Protein AF-A0A1U6ICL3-F1 (afdb_monomer)

pLDDT: mean 72.62, std 21.58, range [29.94, 96.5]

Foldseek 3Di:
DDDDDDDDDDDDDDDDDPDDPDPDPDDDDDDPDDDDDDDPPPPPPPPDPCPPDAPDPDPVVSVVVVVCCVVVVVVVVVVVVLCVVDVVPDDPLLSQQLVQLCCPPVVVVVVVLVCQLVVDPVSVCVVVVVVVVVVVVCVVVVVVSVVVVVVSSVVSSVSSVVD

Mean predicted aligned error: 16.59 Å

Solvent-accessib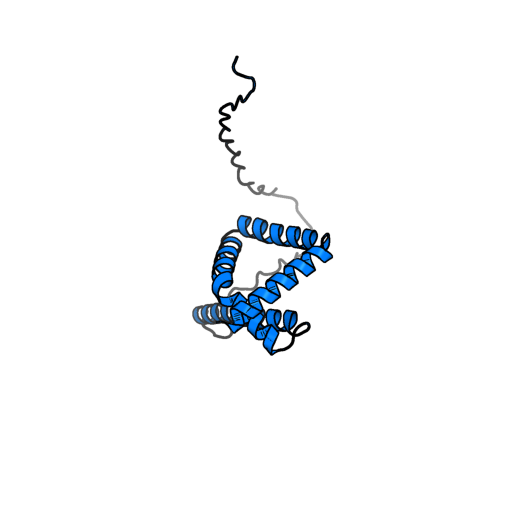le surface area (backbone atoms only — not comparable to full-atom values): 10096 Å² total; per-residue (Å²): 137,90,82,87,82,88,81,89,79,78,88,74,84,78,75,85,78,80,73,81,81,75,74,78,82,73,76,78,80,76,84,81,86,82,85,90,81,95,70,88,74,76,70,78,72,74,77,56,90,85,71,75,77,48,101,40,97,43,65,71,58,30,51,52,51,48,53,49,48,53,58,52,46,50,54,52,52,49,54,51,51,53,48,59,64,34,61,78,78,40,56,75,67,58,39,49,20,25,52,49,28,46,53,72,68,52,46,60,57,52,53,51,53,51,46,53,27,70,76,36,74,70,37,30,49,52,53,52,49,48,50,51,53,49,50,56,51,39,60,76,39,44,69,62,44,46,54,58,47,53,51,54,48,52,51,24,23,52,50,19,67,78,98

Sequence (163 aa):
MVTKTGQDEGEAVVEAADAPVVPAATAPAGPDEAAASGKKRKRKLRPSPRELVGPSPNDHTNLAIADIALRGGTFLARRAVEKALLGKKYAPSKASAILKGRTMGETMLHRTLARVAMTSVPGAILVGGGLIAKTLYDRSKARTAKAAGDEKLADMAKDGEES

Secondary structure (DSSP, 8-state):
-------------------------PPPPP--------------PPPPTT----SSS-HHHHHHHHHHHHHHHHHHHHHHHHHHHHTTTS-HHHHHHHHHHHHHHHHHHHHHHHHHHHH-HHHHHHHHHHHHHHHHHHHHTHHHHHHHHHHHHHHHHHHHHH-

Radius of gyration: 28.1 Å; Cα contacts (8 Å, |Δi|>4): 62; chains: 1; bounding box: 97×53×55 Å

Organism: NCBI:txid428990

Structure (mmCIF, N/CA/C/O backbone):
data_AF-A0A1U6ICL3-F1
#
_entry.id   AF-A0A1U6ICL3-F1
#
loop_
_atom_site.group_PDB
_atom_site.id
_atom_site.type_symbol
_atom_site.label_atom_id
_atom_site.label_alt_id
_atom_site.label_comp_id
_atom_site.label_asym_id
_atom_site.label_entity_id
_atom_site.label_seq_id
_atom_site.pdbx_PDB_ins_code
_atom_site.Cartn_x
_atom_site.Cartn_y
_atom_site.Cartn_z
_atom_site.occupancy
_atom_site.B_iso_or_equiv
_atom_site.auth_seq_id
_atom_site.auth_comp_id
_atom_site.auth_asym_id
_atom_site.auth_atom_id
_atom_site.pdbx_PDB_model_num
ATOM 1 N N . MET A 1 1 ? -61.197 13.141 -13.867 1.00 42.50 1 MET A N 1
ATOM 2 C CA . MET A 1 1 ? -60.441 12.589 -12.716 1.00 42.50 1 MET A CA 1
ATOM 3 C C . MET A 1 1 ? -59.272 11.797 -13.303 1.00 42.50 1 MET A C 1
ATOM 5 O O . MET A 1 1 ? -59.526 11.215 -14.346 1.00 42.50 1 MET A O 1
ATOM 9 N N . VAL A 1 2 ? -58.071 11.812 -12.687 1.00 45.78 2 VAL A N 1
ATOM 10 C CA . VAL A 1 2 ? -56.729 11.333 -13.171 1.00 45.78 2 VAL A CA 1
ATOM 11 C C . VAL A 1 2 ? -55.826 12.526 -13.577 1.00 45.78 2 VAL A C 1
ATOM 13 O O . VAL A 1 2 ? -55.987 13.079 -14.655 1.00 45.78 2 VAL A O 1
ATOM 16 N N . THR A 1 3 ? -55.205 13.250 -12.632 1.00 42.31 3 THR A N 1
ATOM 17 C CA . THR A 1 3 ? -53.873 13.092 -11.971 1.00 42.31 3 THR A CA 1
ATOM 18 C C . THR A 1 3 ? -52.631 13.438 -12.815 1.00 42.31 3 THR A C 1
ATOM 20 O O . THR A 1 3 ? -52.088 12.603 -13.520 1.00 42.31 3 THR A O 1
ATOM 23 N N . LYS A 1 4 ? -52.201 14.702 -12.669 1.00 40.03 4 LYS A N 1
ATOM 24 C CA . LYS A 1 4 ? -50.862 15.243 -12.329 1.00 40.03 4 LYS A CA 1
ATOM 25 C C . LYS A 1 4 ? -49.577 14.417 -12.621 1.00 40.03 4 LYS A C 1
ATOM 27 O O . LYS A 1 4 ? -49.414 13.313 -12.117 1.00 40.03 4 LYS A O 1
ATOM 32 N N . THR A 1 5 ? -48.585 15.177 -13.111 1.00 43.25 5 THR A N 1
ATOM 33 C CA . THR A 1 5 ? -47.124 15.166 -12.818 1.00 43.25 5 THR A CA 1
ATOM 34 C C . THR A 1 5 ? -46.184 14.384 -13.744 1.00 43.25 5 THR A C 1
ATOM 36 O O . THR A 1 5 ? -46.004 13.188 -13.588 1.00 43.25 5 THR A O 1
ATOM 39 N N . GLY A 1 6 ? -45.553 15.139 -14.655 1.00 38.22 6 GLY A N 1
ATOM 40 C CA . GLY A 1 6 ? -44.101 15.280 -14.845 1.00 38.22 6 GLY A CA 1
ATOM 41 C C . GLY A 1 6 ? -43.220 14.036 -14.920 1.00 38.22 6 GLY A C 1
ATOM 42 O O . GLY A 1 6 ? -42.988 13.406 -13.899 1.00 38.22 6 GLY A O 1
ATOM 43 N N . GLN A 1 7 ? -42.605 13.825 -16.086 1.00 39.22 7 GLN A N 1
ATOM 44 C CA . GLN A 1 7 ? -41.152 13.671 -16.226 1.00 39.22 7 GLN A CA 1
ATOM 45 C C . GLN A 1 7 ? -40.792 13.672 -17.718 1.00 39.22 7 GLN A C 1
ATOM 47 O O . GLN A 1 7 ? -40.966 12.682 -18.422 1.00 39.22 7 GLN A O 1
ATOM 52 N N . ASP A 1 8 ? -40.326 14.833 -18.178 1.00 41.72 8 ASP A N 1
ATOM 53 C CA . ASP A 1 8 ? -39.402 14.951 -19.299 1.00 41.72 8 ASP A CA 1
ATOM 54 C C . ASP A 1 8 ? -38.087 14.273 -18.896 1.00 41.72 8 ASP A C 1
ATOM 56 O O . ASP A 1 8 ? -37.419 14.731 -17.972 1.00 41.72 8 ASP A O 1
ATOM 60 N N . GLU A 1 9 ? -37.698 13.207 -19.587 1.00 43.91 9 GLU A N 1
ATOM 61 C CA . GLU A 1 9 ? -36.318 12.715 -19.587 1.00 43.91 9 GLU A CA 1
ATOM 62 C C . GLU A 1 9 ? -35.883 12.706 -21.051 1.00 43.91 9 GLU A C 1
ATOM 64 O O . GLU A 1 9 ? -36.100 11.756 -21.804 1.00 43.91 9 GLU A O 1
ATOM 69 N N . GLY A 1 10 ? -35.362 13.861 -21.462 1.00 38.69 10 GLY A N 1
ATOM 70 C CA . GLY A 1 10 ? -34.733 14.064 -22.749 1.00 38.69 10 GLY A CA 1
ATOM 71 C C . GLY A 1 10 ? -33.506 13.173 -22.889 1.00 38.69 10 GLY A C 1
ATOM 72 O O . GLY A 1 10 ? -32.590 13.183 -22.068 1.00 38.69 10 GLY A O 1
ATOM 73 N N . GLU A 1 11 ? -33.518 12.432 -23.984 1.00 39.00 11 GLU A N 1
ATOM 74 C CA . GLU A 1 11 ? -32.387 11.823 -24.657 1.00 39.00 11 GLU A CA 1
ATOM 75 C C . GLU A 1 11 ? -31.265 12.861 -24.842 1.00 39.00 11 GLU A C 1
ATOM 77 O O . GLU A 1 11 ? -31.281 13.674 -25.763 1.00 39.00 11 GLU A O 1
ATOM 82 N N . ALA A 1 12 ? -30.295 12.868 -23.928 1.00 37.38 12 ALA A N 1
ATOM 83 C CA . ALA A 1 12 ? -29.062 13.630 -24.071 1.00 37.38 12 ALA A CA 1
ATOM 84 C C . ALA A 1 12 ? -27.933 12.673 -24.449 1.00 37.38 12 ALA A C 1
ATOM 86 O O . ALA A 1 12 ? -27.194 12.144 -23.616 1.00 37.38 12 ALA A O 1
ATOM 87 N N . VAL A 1 13 ? -27.834 12.465 -25.758 1.00 38.81 13 VAL A N 1
ATOM 88 C CA . VAL A 1 13 ? -26.588 12.163 -26.453 1.00 38.81 13 VAL A CA 1
ATOM 89 C C . VAL A 1 13 ? -25.523 13.165 -25.985 1.00 38.81 13 VAL A C 1
ATOM 91 O O . VAL A 1 13 ? -25.667 14.367 -26.174 1.00 38.81 13 VAL A O 1
ATOM 94 N N . VAL A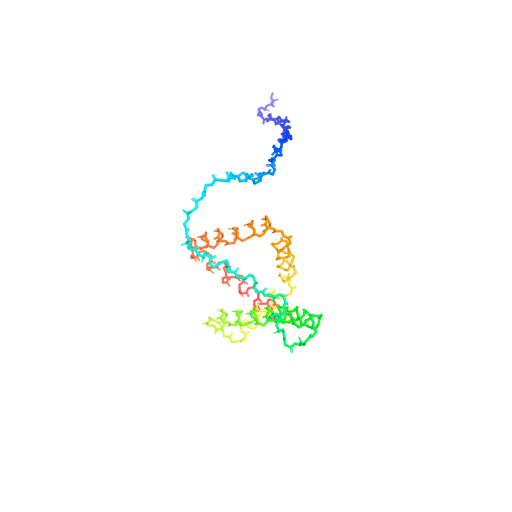 1 14 ? -24.458 12.666 -25.365 1.00 42.22 14 VAL A N 1
ATOM 95 C CA . VAL A 1 14 ? -23.177 13.371 -25.192 1.00 42.22 14 VAL A CA 1
ATOM 96 C C . VAL A 1 14 ? -22.153 12.529 -25.942 1.00 42.22 14 VAL A C 1
ATOM 98 O O . VAL A 1 14 ? -21.689 11.500 -25.463 1.00 42.22 14 VAL A O 1
ATOM 101 N N . GLU A 1 15 ? -22.115 12.689 -27.261 1.00 37.00 15 GLU A N 1
ATOM 102 C CA . GLU A 1 15 ? -21.221 13.612 -27.969 1.00 37.00 15 GLU A CA 1
ATOM 103 C C . GLU A 1 15 ? -19.755 13.333 -27.625 1.00 37.00 15 GLU A C 1
ATOM 105 O O . GLU A 1 15 ? -19.216 13.718 -26.586 1.00 37.00 15 GLU A O 1
ATOM 110 N N . ALA A 1 16 ? -19.144 12.577 -28.535 1.00 41.91 16 ALA A N 1
ATOM 111 C CA . ALA A 1 16 ? -17.734 12.270 -28.575 1.00 41.91 16 ALA A CA 1
ATOM 112 C C . ALA A 1 16 ? -16.932 13.570 -28.710 1.00 41.91 16 ALA A C 1
ATOM 114 O O . ALA A 1 16 ? -16.837 14.150 -29.789 1.00 41.91 16 ALA A O 1
ATOM 115 N N . ALA A 1 17 ? -16.332 14.008 -27.607 1.00 36.44 17 ALA A N 1
ATOM 116 C CA . ALA A 1 17 ? -15.269 14.995 -27.642 1.00 36.44 17 ALA A CA 1
ATOM 117 C C . ALA A 1 17 ? -13.985 14.305 -28.120 1.00 36.44 17 ALA A C 1
ATOM 119 O O . ALA A 1 17 ? -13.281 13.641 -27.355 1.00 36.44 17 ALA A O 1
ATOM 120 N N . ASP A 1 18 ? -13.729 14.453 -29.417 1.00 37.19 18 ASP A N 1
ATOM 121 C CA . ASP A 1 18 ? -12.428 14.298 -30.055 1.00 37.19 18 ASP A CA 1
ATOM 122 C C . ASP A 1 18 ? -11.399 15.126 -29.267 1.00 37.19 18 ASP A C 1
ATOM 124 O O . ASP A 1 18 ? -11.412 16.359 -29.262 1.00 37.19 18 ASP A O 1
ATOM 128 N N . ALA A 1 19 ? -10.564 14.444 -28.483 1.00 38.91 19 ALA A N 1
ATOM 129 C CA . ALA A 1 19 ? -9.497 15.091 -27.742 1.00 38.91 19 ALA A CA 1
ATOM 130 C C . ALA A 1 19 ? -8.404 15.493 -28.742 1.00 38.91 19 ALA A C 1
ATOM 132 O O . ALA A 1 19 ? -7.937 14.631 -29.491 1.00 38.91 19 ALA A O 1
ATOM 133 N N . PRO A 1 20 ? -7.944 16.758 -28.753 1.00 39.41 20 PRO A N 1
ATOM 134 C CA . PRO A 1 20 ? -6.893 17.170 -29.664 1.00 39.41 20 PRO A CA 1
ATOM 135 C C . PRO A 1 20 ? -5.645 16.328 -29.403 1.00 39.41 20 PRO A C 1
ATOM 137 O O . PRO A 1 20 ? -5.090 16.319 -28.299 1.00 39.41 20 PRO A O 1
ATOM 140 N N . VAL A 1 21 ? -5.211 15.620 -30.446 1.00 43.47 21 VAL A N 1
ATOM 141 C CA . VAL A 1 21 ? -3.891 15.005 -30.540 1.00 43.47 21 VAL A CA 1
ATOM 142 C C . VAL A 1 21 ? -2.877 16.112 -30.283 1.00 43.47 21 VAL A C 1
ATOM 144 O O . VAL A 1 21 ? -2.609 16.939 -31.150 1.00 43.47 21 VAL A O 1
ATOM 147 N N . VAL A 1 22 ? -2.338 16.164 -29.068 1.00 43.91 22 VAL A N 1
ATOM 148 C CA . VAL A 1 22 ? -1.187 17.005 -28.753 1.00 43.91 22 VAL A CA 1
ATOM 149 C C . VAL A 1 22 ? -0.023 16.515 -29.616 1.00 43.91 22 VAL A C 1
ATOM 151 O O . VAL A 1 22 ? 0.419 15.375 -29.433 1.00 43.91 22 VAL A O 1
ATOM 154 N N . PRO A 1 23 ? 0.483 17.311 -30.578 1.00 39.06 23 PRO A N 1
ATOM 155 C CA . PRO A 1 23 ? 1.682 16.925 -31.291 1.00 39.06 23 PRO A CA 1
ATOM 156 C C . PRO A 1 23 ? 2.822 16.859 -30.278 1.00 39.06 23 PRO A C 1
ATOM 158 O O . PRO A 1 23 ? 3.013 17.764 -29.460 1.00 39.06 23 PRO A O 1
ATOM 161 N N . ALA A 1 24 ? 3.552 15.746 -30.326 1.00 39.22 24 ALA A N 1
ATOM 162 C CA . ALA A 1 24 ? 4.798 15.555 -29.611 1.00 39.22 24 ALA A CA 1
ATOM 163 C C . ALA A 1 24 ? 5.646 16.824 -29.743 1.00 39.22 24 ALA A C 1
ATOM 165 O O . ALA A 1 24 ? 5.987 17.230 -30.852 1.00 39.22 24 ALA A O 1
ATOM 166 N N . ALA A 1 25 ? 5.952 17.459 -28.611 1.00 34.97 25 ALA A N 1
ATOM 167 C CA . ALA A 1 25 ? 6.851 18.595 -28.565 1.00 34.97 25 ALA A CA 1
ATOM 168 C C . ALA A 1 25 ? 8.217 18.152 -29.105 1.00 34.97 25 ALA A C 1
ATOM 170 O O . ALA A 1 25 ? 9.016 17.518 -28.414 1.00 34.97 25 ALA A O 1
ATOM 171 N N . THR A 1 26 ? 8.448 18.459 -30.378 1.00 35.75 26 THR A N 1
ATOM 172 C CA . THR A 1 26 ? 9.751 18.445 -31.021 1.00 35.75 26 THR A CA 1
ATOM 173 C C . THR A 1 26 ? 10.681 19.308 -30.179 1.00 35.75 26 THR A C 1
ATOM 175 O O . THR A 1 26 ? 10.453 20.504 -29.999 1.00 35.75 26 THR A O 1
ATOM 178 N N . ALA A 1 27 ? 11.710 18.680 -29.615 1.00 36.66 27 ALA A N 1
ATOM 179 C CA . ALA A 1 27 ? 12.810 19.380 -28.973 1.00 36.66 27 ALA A CA 1
ATOM 180 C C . ALA A 1 27 ? 13.378 20.425 -29.955 1.00 36.66 27 ALA A C 1
ATOM 182 O O . ALA A 1 27 ? 13.634 20.069 -31.109 1.00 36.66 27 ALA A O 1
ATOM 183 N N . PRO A 1 28 ? 13.570 21.693 -29.549 1.00 36.28 28 PRO A N 1
ATOM 184 C CA . PRO A 1 28 ? 14.111 22.692 -30.452 1.00 36.28 28 PRO A CA 1
ATOM 185 C C . PRO A 1 28 ? 15.554 22.332 -30.806 1.00 36.28 28 PRO A C 1
ATOM 187 O O . PRO A 1 28 ? 16.398 22.118 -29.930 1.00 36.28 28 PRO A O 1
ATOM 190 N N . ALA A 1 29 ? 15.804 22.260 -32.114 1.00 35.59 29 ALA A N 1
ATOM 191 C CA . ALA A 1 29 ? 17.130 22.314 -32.702 1.00 35.59 29 ALA A CA 1
ATOM 192 C C . ALA A 1 29 ? 17.898 23.506 -32.107 1.00 35.59 29 ALA A C 1
ATOM 194 O O . ALA A 1 29 ? 17.335 24.583 -31.898 1.00 35.59 29 ALA A O 1
ATOM 195 N N . GLY A 1 30 ? 19.161 23.269 -31.758 1.00 32.03 30 GLY A N 1
ATOM 196 C CA . GLY A 1 30 ? 20.001 24.257 -31.095 1.00 32.03 30 GLY A CA 1
ATOM 197 C C . GLY A 1 30 ? 20.301 25.471 -31.979 1.00 32.03 30 GLY A C 1
ATOM 198 O O . GLY A 1 30 ? 20.200 25.383 -33.201 1.00 32.03 30 GLY A O 1
ATOM 199 N N . PRO A 1 31 ? 20.721 26.593 -31.379 1.00 41.72 31 PRO A N 1
ATOM 200 C CA . PRO A 1 31 ? 21.503 27.579 -32.091 1.00 41.72 31 PRO A CA 1
ATOM 201 C C . PRO A 1 31 ? 22.965 27.120 -32.092 1.00 41.72 31 PRO A C 1
ATOM 203 O O . PRO A 1 31 ? 23.604 27.011 -31.039 1.00 41.72 31 PRO A O 1
ATOM 206 N N . ASP A 1 32 ? 23.469 26.823 -33.285 1.00 42.41 32 ASP A N 1
ATOM 207 C CA . ASP A 1 32 ? 24.895 26.895 -33.563 1.00 42.41 32 ASP A CA 1
ATOM 208 C C . ASP A 1 32 ? 25.422 28.309 -33.249 1.00 42.41 32 ASP A C 1
ATOM 210 O O . ASP A 1 32 ? 24.729 29.310 -33.420 1.00 42.41 32 ASP A O 1
ATOM 214 N N . GLU A 1 33 ? 26.671 28.329 -32.784 1.00 38.91 33 GLU A N 1
ATOM 215 C CA . GLU A 1 33 ? 27.565 29.476 -32.582 1.00 38.91 33 GLU A CA 1
ATOM 216 C C . GLU A 1 33 ? 27.245 30.519 -31.493 1.00 38.91 33 GLU A C 1
ATOM 218 O O . GLU A 1 33 ? 26.624 31.553 -31.716 1.00 38.91 33 GLU A O 1
ATOM 223 N N . ALA A 1 34 ? 27.905 30.350 -30.340 1.00 29.94 34 ALA A N 1
ATOM 224 C CA . ALA A 1 34 ? 28.667 31.445 -29.734 1.00 29.94 34 ALA A CA 1
ATOM 225 C C . ALA A 1 34 ? 29.845 30.885 -28.920 1.00 29.94 34 ALA A C 1
ATOM 227 O O . ALA A 1 34 ? 29.693 30.052 -28.024 1.00 29.94 34 ALA A O 1
ATOM 228 N N . ALA A 1 35 ? 31.040 31.327 -29.292 1.00 33.44 35 ALA A N 1
ATOM 229 C CA . ALA A 1 35 ? 32.323 30.876 -28.793 1.00 33.44 35 ALA A CA 1
ATOM 230 C C . ALA A 1 35 ? 32.626 31.297 -27.339 1.00 33.44 35 ALA A C 1
ATOM 232 O O . ALA A 1 35 ? 32.134 32.298 -26.831 1.00 33.44 35 ALA A O 1
ATOM 233 N N . ALA A 1 36 ? 33.562 30.539 -26.755 1.00 36.78 36 ALA A N 1
ATOM 234 C CA . ALA A 1 36 ? 34.461 30.884 -25.650 1.00 36.78 36 ALA A CA 1
ATOM 235 C C . ALA A 1 36 ? 33.875 31.050 -24.230 1.00 36.78 36 ALA A C 1
ATOM 237 O O . ALA A 1 36 ? 33.429 32.113 -23.824 1.00 36.78 36 ALA A O 1
ATOM 238 N N . SER A 1 37 ? 34.063 30.021 -23.394 1.00 34.53 37 SER A N 1
ATOM 239 C CA . SER A 1 37 ? 34.913 30.122 -22.191 1.00 34.53 37 SER A CA 1
ATOM 240 C C . SER A 1 37 ? 34.948 28.782 -21.447 1.00 34.53 37 SER A C 1
ATOM 242 O O . SER A 1 37 ? 33.927 28.152 -21.166 1.00 34.53 37 SER A O 1
ATOM 244 N N . GLY A 1 38 ? 36.160 28.306 -21.169 1.00 45.09 38 GLY A N 1
ATOM 245 C CA . GLY A 1 38 ? 36.426 26.993 -20.604 1.00 45.09 38 GLY A CA 1
ATOM 246 C C . GLY A 1 38 ? 35.897 26.819 -19.181 1.00 45.09 38 GLY A C 1
ATOM 247 O O . GLY A 1 38 ? 36.389 27.421 -18.234 1.00 45.09 38 GLY A O 1
ATOM 248 N N . LYS A 1 39 ? 34.979 25.868 -19.013 1.00 42.88 39 LYS A N 1
ATOM 249 C CA . LYS A 1 39 ? 34.870 25.037 -17.807 1.00 42.88 39 LYS A CA 1
ATOM 250 C C . LYS A 1 39 ? 34.241 23.714 -18.215 1.00 42.88 39 LYS A C 1
ATOM 252 O O . LYS A 1 39 ? 33.063 23.654 -18.555 1.00 42.88 39 LYS A O 1
ATOM 257 N N . LYS A 1 40 ? 35.045 22.646 -18.212 1.00 42.28 40 LYS A N 1
ATOM 258 C CA . LYS A 1 40 ? 34.599 21.280 -18.507 1.00 42.28 40 LYS A CA 1
ATOM 259 C C . LYS A 1 40 ? 33.500 20.898 -17.512 1.00 42.28 40 LYS A C 1
ATOM 261 O O . LYS A 1 40 ? 33.790 20.463 -16.399 1.00 42.28 40 LYS A O 1
ATOM 266 N N . ARG A 1 41 ? 32.232 21.069 -17.897 1.00 48.25 41 ARG A N 1
ATOM 267 C CA . ARG A 1 41 ? 31.101 20.466 -17.190 1.00 48.25 41 ARG A CA 1
ATOM 268 C C . ARG A 1 41 ? 31.329 18.964 -17.265 1.00 48.25 41 ARG A C 1
ATOM 270 O O . ARG A 1 41 ? 31.213 18.374 -18.337 1.00 48.25 41 ARG A O 1
ATOM 277 N N . LYS A 1 42 ? 31.732 18.356 -16.144 1.00 45.69 42 LYS A N 1
ATOM 278 C CA . LYS A 1 42 ? 31.809 16.902 -16.006 1.00 45.69 42 LYS A CA 1
ATOM 279 C C . LYS A 1 42 ? 30.405 16.362 -16.251 1.00 45.69 42 LYS A C 1
ATOM 281 O O . LYS A 1 42 ? 29.570 16.337 -15.352 1.00 45.69 42 LYS A O 1
ATOM 286 N N . ARG A 1 43 ? 30.135 15.987 -17.500 1.00 52.47 43 ARG A N 1
ATOM 287 C CA . ARG A 1 43 ? 28.989 15.175 -17.882 1.00 52.47 43 ARG A CA 1
ATOM 288 C C . ARG A 1 43 ? 29.097 13.936 -17.006 1.00 52.47 43 ARG A C 1
ATOM 290 O O . ARG A 1 43 ? 30.057 13.186 -17.169 1.00 52.47 43 ARG A O 1
ATOM 297 N N . LYS A 1 44 ? 28.211 13.792 -16.013 1.00 51.16 44 LYS A N 1
ATOM 298 C CA . LYS A 1 44 ? 28.138 12.579 -15.192 1.00 51.16 44 LYS A CA 1
ATOM 299 C C . LYS A 1 44 ? 28.092 11.416 -16.177 1.00 51.16 44 LYS A C 1
ATOM 301 O O . LYS A 1 44 ? 27.142 11.308 -16.952 1.00 51.16 44 LYS A O 1
ATOM 306 N N . LEU A 1 45 ? 29.180 10.650 -16.234 1.00 51.59 45 LEU A N 1
ATOM 307 C CA . LEU A 1 45 ? 29.249 9.445 -17.038 1.00 51.59 45 LEU A CA 1
ATOM 308 C C . LEU A 1 45 ? 28.089 8.580 -16.556 1.00 51.59 45 LEU A C 1
ATOM 310 O O . LEU A 1 45 ? 27.992 8.278 -15.368 1.00 51.59 45 LEU A O 1
ATOM 314 N N . ARG A 1 46 ? 27.175 8.250 -17.469 1.00 58.59 46 ARG A N 1
ATOM 315 C CA . ARG A 1 46 ? 26.243 7.148 -17.243 1.00 58.59 46 ARG A CA 1
ATOM 316 C C . ARG A 1 46 ? 27.134 5.951 -16.881 1.00 58.59 46 ARG A C 1
ATOM 318 O O . ARG A 1 46 ? 28.072 5.714 -17.649 1.00 58.59 46 ARG A O 1
ATOM 325 N N . PRO A 1 47 ? 26.931 5.289 -15.728 1.00 56.91 47 PRO A N 1
ATOM 326 C CA . PRO A 1 47 ? 27.758 4.149 -15.350 1.00 56.91 47 PRO A CA 1
ATOM 327 C C . PRO A 1 47 ? 27.792 3.169 -16.519 1.00 56.91 47 PRO A C 1
ATOM 329 O O . PRO A 1 47 ? 26.776 2.953 -17.191 1.00 56.91 47 PRO A O 1
ATOM 332 N N . SER A 1 48 ? 28.990 2.690 -16.845 1.00 50.91 48 SER A N 1
ATOM 333 C CA . SER A 1 48 ? 29.174 1.841 -18.012 1.00 50.91 48 SER A CA 1
ATOM 334 C C . SER A 1 48 ? 28.397 0.532 -17.791 1.00 50.91 48 SER A C 1
ATOM 336 O O . SER A 1 48 ? 28.399 0.019 -16.672 1.00 50.91 48 SER A O 1
ATOM 338 N N . PRO A 1 49 ? 27.733 -0.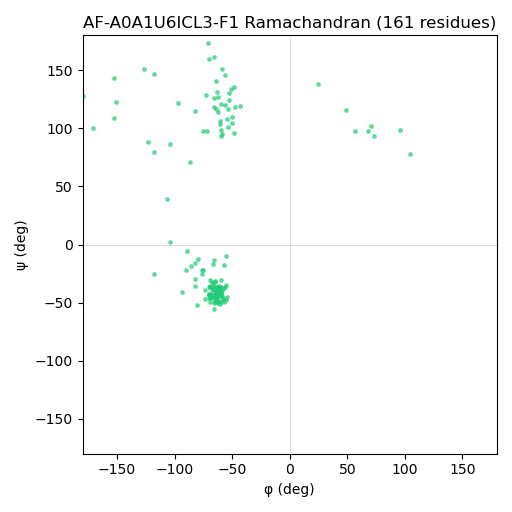049 -18.811 1.00 57.34 49 PRO A N 1
ATOM 339 C CA . PRO A 1 49 ? 26.969 -1.296 -18.656 1.00 57.34 49 PRO A CA 1
ATOM 340 C C . PRO A 1 49 ? 27.763 -2.488 -18.090 1.00 57.34 49 PRO A C 1
ATOM 342 O O . PRO A 1 49 ? 27.172 -3.502 -17.751 1.00 57.34 49 PRO A O 1
ATOM 345 N N . ARG A 1 50 ? 29.093 -2.373 -17.986 1.00 55.00 50 ARG A N 1
ATOM 346 C CA . ARG A 1 50 ? 30.003 -3.402 -17.469 1.00 55.00 50 ARG A CA 1
ATOM 347 C C . ARG A 1 50 ? 30.226 -3.334 -15.952 1.00 55.00 50 ARG A C 1
ATOM 349 O O . ARG A 1 50 ? 30.894 -4.208 -15.419 1.00 55.00 50 ARG A O 1
ATOM 356 N N . GLU A 1 51 ? 29.694 -2.326 -15.259 1.00 56.75 51 GLU A N 1
ATOM 357 C CA . GLU A 1 51 ? 29.926 -2.123 -13.815 1.00 56.75 51 GLU A CA 1
ATOM 358 C C . GLU A 1 51 ? 28.742 -2.524 -12.922 1.00 56.75 51 GLU A C 1
ATOM 360 O O . GLU A 1 51 ? 28.823 -2.405 -11.701 1.00 56.75 51 GLU A O 1
ATOM 365 N N . LEU A 1 52 ? 27.655 -3.052 -13.491 1.00 57.31 52 LEU A N 1
ATOM 366 C CA . LEU A 1 52 ? 26.594 -3.690 -12.708 1.00 57.31 52 LEU A CA 1
ATOM 367 C C . LEU A 1 52 ? 26.946 -5.163 -12.489 1.00 57.31 52 LEU A C 1
ATOM 369 O O . LEU A 1 52 ? 26.342 -6.060 -13.067 1.00 57.31 52 LEU A O 1
ATOM 373 N N . VAL A 1 53 ? 27.959 -5.406 -11.656 1.00 64.31 53 VAL A N 1
ATOM 374 C CA . VAL A 1 53 ? 28.293 -6.759 -11.202 1.00 64.31 53 VAL A CA 1
ATOM 375 C C . VAL A 1 53 ? 27.204 -7.200 -10.225 1.00 64.31 53 VAL A C 1
ATOM 377 O O . VAL A 1 53 ? 27.196 -6.807 -9.059 1.00 64.31 53 VAL A O 1
ATOM 380 N N . GLY A 1 54 ? 26.233 -7.965 -10.720 1.00 75.56 54 GLY A N 1
ATOM 381 C CA . GLY A 1 54 ? 25.283 -8.671 -9.868 1.00 75.56 54 GLY A CA 1
ATOM 382 C C . GLY A 1 54 ? 25.951 -9.842 -9.131 1.00 75.56 54 GLY A C 1
ATOM 383 O O . GLY A 1 54 ? 27.114 -10.157 -9.382 1.00 75.56 54 GLY A O 1
ATOM 384 N N . PRO A 1 55 ? 25.234 -10.509 -8.212 1.00 83.44 55 PRO A N 1
ATOM 385 C CA . PRO A 1 55 ? 25.768 -11.624 -7.422 1.00 83.44 55 PRO A CA 1
ATOM 386 C C . PRO A 1 55 ? 26.310 -12.791 -8.268 1.00 83.44 55 PRO A C 1
ATOM 388 O O . PRO A 1 55 ? 27.076 -13.607 -7.764 1.00 83.44 55 PRO A O 1
ATOM 391 N N . SER A 1 56 ? 25.933 -12.871 -9.545 1.00 83.56 56 SER A N 1
ATOM 392 C CA . SER A 1 56 ? 26.469 -13.801 -10.533 1.00 83.56 56 SER A CA 1
ATOM 393 C C . SER A 1 56 ? 27.146 -13.042 -11.695 1.00 83.56 56 SER A C 1
ATOM 395 O O . SER A 1 56 ? 26.653 -11.997 -12.112 1.00 83.56 56 SER A O 1
ATOM 397 N N . PRO A 1 57 ? 28.218 -13.580 -12.308 1.00 83.06 57 PRO A N 1
ATOM 398 C CA . PRO A 1 57 ? 28.785 -13.037 -13.551 1.00 83.06 57 PRO A CA 1
ATOM 399 C C . PRO A 1 57 ? 27.861 -13.144 -14.779 1.00 83.06 57 PRO A C 1
ATOM 401 O O . PRO A 1 57 ? 28.146 -12.557 -15.816 1.00 83.06 57 PRO A O 1
ATOM 404 N N . ASN A 1 58 ? 26.784 -13.932 -14.691 1.00 83.56 58 ASN A N 1
ATOM 405 C CA . ASN A 1 58 ? 25.781 -14.098 -15.740 1.00 83.56 58 ASN A CA 1
ATOM 406 C C . ASN A 1 58 ? 24.564 -13.193 -15.484 1.00 83.56 58 ASN A C 1
ATOM 408 O O . ASN A 1 58 ? 23.879 -13.337 -14.464 1.00 83.56 58 ASN A O 1
ATOM 412 N N . ASP A 1 59 ? 24.268 -12.321 -16.449 1.00 87.00 59 ASP A N 1
ATOM 413 C CA . ASP A 1 59 ? 23.152 -11.371 -16.406 1.00 87.00 59 ASP A CA 1
ATOM 414 C C . ASP A 1 59 ? 21.780 -12.052 -16.338 1.00 87.00 59 ASP A C 1
ATOM 416 O O . ASP A 1 59 ? 20.912 -11.611 -15.587 1.00 87.00 59 ASP A O 1
ATOM 420 N N . HIS A 1 60 ? 21.578 -13.162 -17.055 1.00 87.38 60 HIS A N 1
ATOM 421 C CA . HIS A 1 60 ? 20.320 -13.914 -17.016 1.00 87.38 60 HIS A CA 1
ATOM 422 C C . HIS A 1 60 ? 20.041 -14.452 -15.605 1.00 87.38 60 HIS A C 1
ATOM 424 O O . HIS A 1 60 ? 18.928 -14.347 -15.089 1.00 87.38 60 HIS A O 1
ATOM 430 N N . THR A 1 61 ? 21.076 -14.964 -14.937 1.00 87.44 61 THR A N 1
ATOM 431 C CA . THR A 1 61 ? 20.982 -15.421 -13.547 1.00 87.44 61 THR A CA 1
ATOM 432 C C . THR A 1 61 ? 20.757 -14.253 -12.589 1.00 87.44 61 THR A C 1
ATOM 434 O O . THR A 1 61 ? 19.953 -14.374 -11.670 1.00 87.44 61 THR A O 1
ATOM 437 N N . ASN A 1 62 ? 21.396 -13.102 -12.811 1.00 87.38 62 ASN A N 1
ATOM 438 C CA . ASN A 1 62 ? 21.162 -11.904 -12.001 1.00 87.38 62 ASN A CA 1
ATOM 439 C C . ASN A 1 62 ? 19.715 -11.417 -12.095 1.00 87.38 62 ASN A C 1
ATOM 441 O O . ASN A 1 62 ? 19.131 -11.057 -11.075 1.00 87.38 62 ASN A O 1
ATOM 445 N N . LEU A 1 63 ? 19.122 -11.448 -13.291 1.00 89.06 63 LEU A N 1
ATOM 446 C CA . LEU A 1 63 ? 17.714 -11.112 -13.494 1.00 89.06 63 LEU A CA 1
ATOM 447 C C . LEU A 1 63 ? 16.789 -12.104 -12.786 1.00 89.06 63 LEU A C 1
ATOM 449 O O . LEU A 1 63 ? 15.838 -11.683 -12.133 1.00 89.06 63 LEU A O 1
ATOM 453 N N . ALA A 1 64 ? 17.090 -13.404 -12.853 1.00 90.56 64 ALA A N 1
ATOM 454 C CA . ALA A 1 64 ? 16.330 -14.420 -12.130 1.00 90.56 64 ALA A CA 1
ATOM 455 C C . ALA A 1 64 ? 16.424 -14.227 -10.606 1.00 90.56 64 ALA A C 1
ATOM 457 O O . ALA A 1 64 ? 15.405 -14.236 -9.918 1.00 90.56 64 ALA A O 1
ATOM 458 N N . ILE A 1 65 ? 17.629 -13.984 -10.078 1.00 89.44 65 ILE A N 1
ATOM 459 C CA . ILE A 1 65 ? 17.844 -13.681 -8.657 1.00 89.44 65 ILE A CA 1
ATOM 460 C C . ILE A 1 65 ? 17.076 -12.419 -8.264 1.00 89.44 65 ILE A C 1
ATOM 462 O O . ILE A 1 65 ? 16.415 -12.416 -7.230 1.00 89.44 65 ILE A O 1
ATOM 466 N N . ALA A 1 66 ? 17.123 -11.365 -9.080 1.00 91.38 66 ALA A N 1
ATOM 467 C CA . ALA A 1 66 ? 16.408 -10.125 -8.813 1.00 91.38 66 ALA A CA 1
ATOM 468 C C . ALA A 1 66 ? 14.885 -10.328 -8.810 1.00 91.38 66 ALA A C 1
ATOM 470 O O . ALA A 1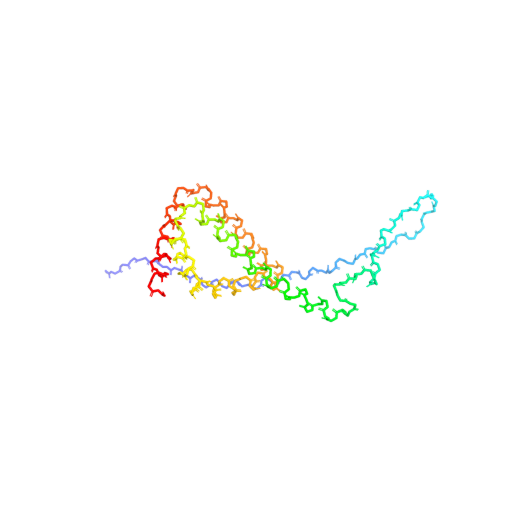 66 ? 14.225 -9.863 -7.885 1.00 91.38 66 ALA A O 1
ATOM 471 N N . ASP A 1 67 ? 14.315 -11.052 -9.780 1.00 89.75 67 ASP A N 1
ATOM 472 C CA . ASP A 1 67 ? 12.872 -11.336 -9.818 1.00 89.75 67 ASP A CA 1
ATOM 473 C C . ASP A 1 67 ? 12.432 -12.156 -8.597 1.00 89.75 67 ASP A C 1
ATOM 475 O O . ASP A 1 67 ? 11.448 -11.812 -7.936 1.00 89.75 67 ASP A O 1
ATOM 479 N N . ILE A 1 68 ? 13.206 -13.180 -8.227 1.00 91.25 68 ILE A N 1
ATOM 480 C CA . ILE A 1 68 ? 12.948 -13.995 -7.035 1.00 91.25 68 ILE A CA 1
ATOM 481 C C . ILE A 1 68 ? 13.074 -13.149 -5.765 1.00 91.25 68 ILE A C 1
ATOM 483 O O . ILE A 1 68 ? 12.206 -13.221 -4.896 1.00 91.25 68 ILE A O 1
ATOM 487 N N . ALA A 1 69 ? 14.111 -12.319 -5.653 1.00 91.06 69 ALA A N 1
ATOM 488 C CA . ALA A 1 69 ? 14.327 -11.456 -4.498 1.00 91.06 69 ALA A CA 1
ATOM 489 C C . ALA A 1 69 ? 13.216 -10.410 -4.358 1.00 91.06 69 ALA A C 1
ATOM 491 O O . ALA A 1 69 ? 12.720 -10.188 -3.257 1.00 91.06 69 ALA A O 1
ATOM 492 N N . LEU A 1 70 ? 12.767 -9.801 -5.456 1.00 89.19 70 LEU A N 1
ATOM 493 C CA . LEU A 1 70 ? 11.684 -8.820 -5.442 1.00 89.19 70 LEU A CA 1
ATOM 494 C C . LEU A 1 70 ? 10.337 -9.474 -5.110 1.00 89.19 70 LEU A C 1
ATOM 496 O O . LEU A 1 70 ? 9.585 -8.947 -4.284 1.00 89.19 70 LEU A O 1
ATOM 500 N N . ARG A 1 71 ? 10.037 -10.646 -5.684 1.00 84.19 71 ARG A N 1
ATOM 501 C CA . ARG A 1 71 ? 8.799 -11.387 -5.387 1.00 84.19 71 ARG A CA 1
ATOM 502 C C . ARG A 1 71 ? 8.792 -11.942 -3.962 1.00 84.19 71 ARG A C 1
ATOM 504 O O . ARG A 1 71 ? 7.806 -11.770 -3.246 1.00 84.19 71 ARG A O 1
ATOM 511 N N . GLY A 1 72 ? 9.890 -12.558 -3.531 1.00 89.56 72 GLY A N 1
ATOM 512 C CA . GLY A 1 72 ? 10.044 -13.129 -2.193 1.00 89.56 72 GLY A CA 1
ATOM 513 C C . GLY A 1 72 ? 10.143 -12.061 -1.105 1.00 89.56 72 GLY A C 1
ATOM 514 O O . GLY A 1 72 ? 9.459 -12.138 -0.083 1.00 89.56 72 GLY A O 1
ATOM 515 N N . GLY A 1 73 ? 10.924 -11.011 -1.353 1.00 92.25 73 GLY A N 1
ATOM 516 C CA . GLY A 1 73 ? 11.111 -9.888 -0.438 1.00 92.25 73 GLY A CA 1
ATOM 517 C C . GLY A 1 73 ? 9.812 -9.136 -0.172 1.00 92.25 73 GLY A C 1
ATOM 518 O O . GLY A 1 73 ? 9.515 -8.821 0.978 1.00 92.25 73 GLY A O 1
ATOM 519 N N . THR A 1 74 ? 8.977 -8.934 -1.197 1.00 88.69 74 THR A N 1
ATOM 520 C CA . THR A 1 74 ? 7.662 -8.293 -1.028 1.00 88.69 74 THR A CA 1
ATOM 521 C C . THR A 1 74 ? 6.739 -9.112 -0.122 1.00 88.69 74 THR A C 1
ATOM 523 O O . THR A 1 74 ? 6.052 -8.548 0.731 1.00 88.69 74 THR A O 1
ATOM 526 N N . PHE A 1 75 ? 6.728 -10.442 -0.261 1.00 86.81 75 PHE A N 1
ATOM 527 C CA . PHE A 1 75 ? 5.926 -11.314 0.601 1.00 86.81 75 PHE A CA 1
ATOM 528 C C . PHE A 1 75 ? 6.373 -11.233 2.067 1.00 86.81 75 PHE A C 1
ATOM 530 O O . PHE A 1 75 ? 5.543 -11.102 2.971 1.00 86.81 75 PHE A O 1
ATOM 537 N N . LEU A 1 76 ? 7.686 -11.245 2.305 1.00 90.25 76 LEU A N 1
ATOM 538 C CA . LEU A 1 76 ? 8.241 -11.152 3.651 1.00 90.25 76 LEU A CA 1
ATOM 539 C C . LEU A 1 76 ? 7.993 -9.772 4.277 1.00 90.25 76 LEU A C 1
ATOM 541 O O . LEU A 1 76 ? 7.552 -9.682 5.424 1.00 90.25 76 LEU A O 1
ATOM 545 N N . ALA A 1 77 ? 8.194 -8.703 3.503 1.00 91.75 77 ALA A N 1
ATOM 546 C CA . ALA A 1 77 ? 7.910 -7.335 3.919 1.00 91.75 77 ALA A CA 1
ATOM 547 C C . ALA A 1 77 ? 6.435 -7.163 4.304 1.00 91.75 77 ALA A C 1
ATOM 549 O O . ALA A 1 77 ? 6.136 -6.607 5.361 1.00 91.75 77 ALA A O 1
ATOM 550 N N . ARG A 1 78 ? 5.509 -7.710 3.505 1.00 86.31 78 ARG A N 1
ATOM 551 C CA . ARG A 1 78 ? 4.076 -7.706 3.823 1.00 86.31 78 ARG A CA 1
ATOM 552 C C . ARG A 1 78 ? 3.800 -8.360 5.176 1.00 86.31 78 ARG A C 1
ATOM 554 O O . ARG A 1 78 ? 3.133 -7.754 6.010 1.00 86.31 78 ARG A O 1
ATOM 561 N N . ARG A 1 79 ? 4.343 -9.556 5.416 1.00 87.69 79 ARG A N 1
ATOM 562 C CA . ARG A 1 79 ? 4.131 -10.296 6.670 1.00 87.69 79 ARG A CA 1
ATOM 563 C C . ARG A 1 79 ? 4.728 -9.570 7.880 1.00 87.69 79 ARG A C 1
ATOM 565 O O . ARG A 1 79 ? 4.124 -9.562 8.952 1.00 87.69 79 ARG A O 1
ATOM 572 N N . ALA A 1 80 ? 5.879 -8.921 7.708 1.00 89.25 80 ALA A N 1
ATOM 573 C CA . ALA A 1 80 ? 6.494 -8.091 8.742 1.00 89.25 80 ALA A CA 1
ATOM 574 C C . ALA A 1 80 ? 5.627 -6.869 9.087 1.00 89.25 80 ALA A C 1
ATOM 576 O O . ALA A 1 80 ? 5.386 -6.601 10.263 1.00 89.25 80 ALA A O 1
ATOM 577 N N . VAL A 1 81 ? 5.105 -6.167 8.075 1.00 90.25 81 VAL A N 1
ATOM 578 C CA . VAL A 1 81 ? 4.187 -5.031 8.255 1.00 90.25 81 VAL A CA 1
ATOM 579 C C . VAL A 1 81 ? 2.905 -5.486 8.956 1.00 90.25 81 VAL A C 1
ATOM 581 O O . VAL A 1 81 ? 2.524 -4.911 9.972 1.00 90.25 81 VAL A O 1
ATOM 584 N N . GLU A 1 82 ? 2.281 -6.566 8.490 1.00 87.50 82 GLU A N 1
ATOM 585 C CA . GLU A 1 82 ? 1.083 -7.152 9.103 1.00 87.50 82 GLU A CA 1
ATOM 586 C C . GLU A 1 82 ? 1.294 -7.486 10.587 1.00 87.50 82 GLU A C 1
ATOM 588 O O . GLU A 1 82 ? 0.500 -7.080 11.443 1.00 87.50 82 GLU A O 1
ATOM 593 N N . LYS A 1 83 ? 2.409 -8.152 10.918 1.00 85.94 83 LYS A N 1
ATOM 594 C CA . LYS A 1 83 ? 2.748 -8.480 12.305 1.00 85.94 83 LYS A CA 1
ATOM 595 C C . LYS A 1 83 ? 3.038 -7.232 13.139 1.00 85.94 83 LYS A C 1
ATOM 597 O O . LYS A 1 83 ? 2.646 -7.192 14.301 1.00 85.94 83 LYS A O 1
ATOM 602 N N . ALA A 1 84 ? 3.675 -6.210 12.570 1.00 88.25 84 ALA A N 1
ATOM 603 C CA . ALA A 1 84 ? 3.973 -4.963 13.269 1.00 88.25 84 ALA A CA 1
ATOM 604 C C . ALA A 1 84 ? 2.716 -4.128 13.570 1.00 88.25 84 ALA A C 1
ATOM 606 O O . ALA A 1 84 ? 2.642 -3.511 14.635 1.00 88.25 84 ALA A O 1
ATOM 607 N N . LEU A 1 85 ? 1.731 -4.108 12.662 1.00 88.06 85 LEU A N 1
ATOM 608 C CA . LEU A 1 85 ? 0.476 -3.377 12.866 1.00 88.06 85 LEU A CA 1
ATOM 609 C C . LEU A 1 85 ? -0.436 -4.074 13.883 1.00 88.06 85 LEU A C 1
ATOM 611 O O . LEU A 1 85 ? -0.949 -3.417 14.788 1.00 88.06 85 LEU A O 1
ATOM 615 N N . LEU A 1 86 ? -0.630 -5.390 13.757 1.00 87.38 86 LEU A N 1
ATOM 616 C CA . LEU A 1 86 ? -1.538 -6.141 14.633 1.00 87.38 86 LEU A CA 1
ATOM 617 C C . LEU A 1 86 ? -0.888 -6.521 15.966 1.00 87.38 86 LEU A C 1
ATOM 619 O O . LEU A 1 86 ? -1.544 -6.482 17.004 1.00 87.38 86 LEU A O 1
ATOM 623 N N . GLY A 1 87 ? 0.407 -6.840 15.961 1.00 82.12 87 GLY A N 1
ATOM 624 C CA . GLY A 1 87 ? 1.127 -7.331 17.138 1.00 82.12 87 GLY A CA 1
ATOM 625 C C . GLY A 1 87 ? 1.276 -6.311 18.265 1.00 82.12 87 GLY A C 1
ATOM 626 O O . GLY A 1 87 ? 1.539 -6.702 19.395 1.00 82.12 87 GLY A O 1
ATOM 627 N N . LYS A 1 88 ? 1.079 -5.015 17.991 1.00 83.12 88 LYS A N 1
ATOM 628 C CA . LYS A 1 88 ? 1.069 -3.962 19.021 1.00 83.12 88 LYS A CA 1
ATOM 629 C C . LYS A 1 88 ? -0.294 -3.774 19.691 1.00 83.12 88 LYS A C 1
ATOM 631 O O . LYS A 1 88 ? -0.358 -3.145 20.740 1.00 83.12 88 LYS A O 1
ATOM 636 N N . LYS A 1 89 ? -1.379 -4.248 19.067 1.00 84.62 89 LYS A N 1
ATOM 637 C CA . LYS A 1 89 ? -2.760 -3.966 19.496 1.00 84.62 89 LYS A CA 1
ATOM 638 C C . LYS A 1 89 ? -3.553 -5.199 19.917 1.00 84.62 89 LYS A C 1
ATOM 640 O O . LYS A 1 89 ? -4.488 -5.060 20.696 1.00 84.62 89 LYS A O 1
ATOM 645 N N . TYR A 1 90 ? -3.207 -6.379 19.411 1.00 87.62 90 TYR A N 1
ATOM 646 C CA . TYR A 1 90 ? -3.967 -7.605 19.641 1.00 87.62 90 TYR A CA 1
ATOM 647 C C . TYR A 1 90 ? -3.072 -8.722 20.174 1.00 87.62 90 TYR A C 1
ATOM 649 O O . TYR A 1 90 ? -1.886 -8.798 19.850 1.00 87.62 90 TYR A O 1
ATOM 657 N N . ALA A 1 91 ? -3.665 -9.620 20.964 1.00 87.56 91 ALA A N 1
ATOM 658 C CA . ALA A 1 91 ? -2.998 -10.832 21.421 1.00 87.56 91 ALA A CA 1
ATOM 659 C C . ALA A 1 91 ? -2.547 -11.705 20.226 1.00 87.56 91 ALA A C 1
ATOM 661 O O . ALA A 1 91 ? -3.197 -11.684 19.174 1.00 87.56 91 ALA A O 1
ATOM 662 N N . PRO A 1 92 ? -1.470 -12.504 20.364 1.00 86.19 92 PRO A N 1
ATOM 663 C CA . PRO A 1 92 ? -0.908 -13.283 19.259 1.00 86.19 92 PRO A CA 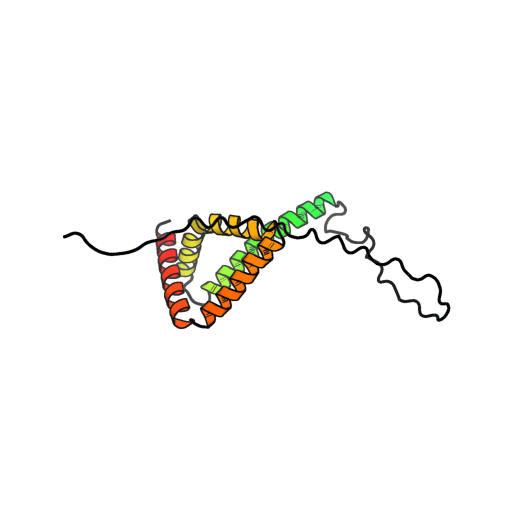1
ATOM 664 C C . PRO A 1 92 ? -1.902 -14.226 18.567 1.00 86.19 92 PRO A C 1
ATOM 666 O O . PRO A 1 92 ? -1.837 -14.369 17.344 1.00 86.19 92 PRO A O 1
ATOM 669 N N . SER A 1 93 ? -2.820 -14.834 19.325 1.00 86.06 93 SER A N 1
ATOM 670 C CA . SER A 1 93 ? -3.882 -15.709 18.810 1.00 86.06 93 SER A CA 1
ATOM 671 C C . SER A 1 93 ? -4.869 -14.931 17.940 1.00 86.06 93 SER A C 1
ATOM 673 O O . SER A 1 93 ? -4.997 -15.219 16.752 1.00 86.06 93 SER A O 1
ATOM 675 N N . LYS A 1 94 ? -5.458 -13.860 18.485 1.00 86.31 94 LYS A N 1
ATOM 676 C CA . LYS A 1 94 ? -6.409 -12.992 17.774 1.00 86.31 94 LYS A CA 1
ATOM 677 C C . LYS A 1 94 ? -5.794 -12.346 16.530 1.00 86.31 94 LYS A C 1
ATOM 679 O O . LYS A 1 94 ? -6.423 -12.304 15.482 1.00 86.31 94 LYS A O 1
ATOM 684 N N . ALA A 1 95 ? -4.544 -11.890 16.607 1.00 88.25 95 ALA A N 1
ATOM 685 C CA . ALA A 1 95 ? -3.836 -11.349 15.447 1.00 88.25 95 ALA A CA 1
ATOM 686 C C . ALA A 1 95 ? -3.666 -12.391 14.326 1.00 88.25 95 ALA A C 1
ATOM 688 O O . ALA A 1 95 ? -3.727 -12.037 13.152 1.00 88.25 95 ALA A O 1
ATOM 689 N N . SER A 1 96 ? -3.451 -13.663 14.675 1.00 86.31 96 SER A N 1
ATOM 690 C CA . SER A 1 96 ? -3.285 -14.742 13.693 1.00 86.31 96 SER A CA 1
ATOM 691 C C . SER A 1 96 ? -4.615 -15.123 13.041 1.00 86.31 96 SER A C 1
ATOM 693 O O . SER A 1 96 ? -4.649 -15.305 11.827 1.00 86.31 96 SER A O 1
ATOM 695 N N . ALA A 1 97 ? -5.701 -15.153 13.819 1.00 86.75 97 ALA A N 1
ATOM 696 C CA . ALA A 1 97 ? -7.056 -15.357 13.312 1.00 86.75 97 ALA A CA 1
ATOM 697 C C . ALA A 1 97 ? -7.464 -14.257 12.316 1.00 86.75 97 ALA A C 1
ATOM 699 O O . ALA A 1 97 ? -7.809 -14.559 11.178 1.00 86.75 97 ALA A O 1
ATOM 700 N N . ILE A 1 98 ? -7.274 -12.980 12.681 1.00 87.31 98 ILE A N 1
ATOM 701 C CA . ILE A 1 98 ? -7.537 -11.829 11.794 1.00 87.31 98 ILE A CA 1
ATOM 702 C C . ILE A 1 98 ? -6.790 -11.965 10.461 1.00 87.31 98 ILE A C 1
ATOM 704 O O . ILE A 1 98 ? -7.345 -11.711 9.393 1.00 87.31 98 ILE A O 1
ATOM 708 N N . LEU A 1 99 ? -5.510 -12.351 10.509 1.00 86.94 99 LEU A N 1
ATOM 709 C CA . LEU A 1 99 ? -4.712 -12.524 9.297 1.00 86.94 99 LEU A CA 1
ATOM 710 C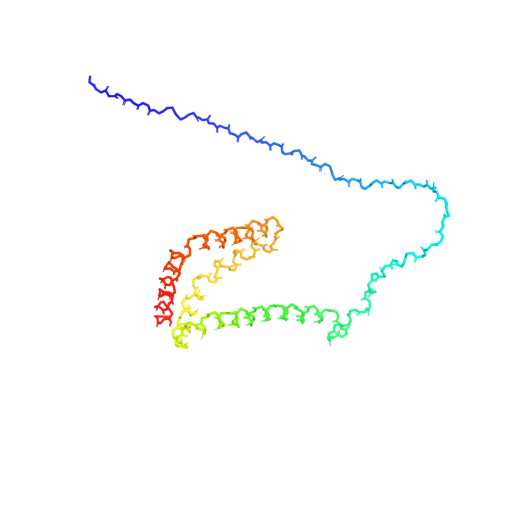 C . LEU A 1 99 ? -5.218 -13.679 8.436 1.00 86.94 99 LEU A C 1
ATOM 712 O O . LEU A 1 99 ? -5.239 -13.546 7.214 1.00 86.94 99 LEU A O 1
ATOM 716 N N . LYS A 1 100 ? -5.640 -14.786 9.051 1.00 85.56 100 LYS A N 1
ATOM 717 C CA . LYS A 1 100 ? -6.159 -15.950 8.332 1.00 85.56 100 LYS A CA 1
ATOM 718 C C . LYS A 1 100 ? -7.462 -15.609 7.600 1.00 85.56 100 LYS A C 1
ATOM 720 O O . LYS A 1 100 ? -7.508 -15.805 6.385 1.00 85.56 100 LYS A O 1
ATOM 725 N N . GLY A 1 101 ? -8.429 -14.979 8.275 1.00 82.44 101 GLY A N 1
ATOM 726 C CA . GLY A 1 101 ? -9.696 -14.559 7.657 1.00 82.44 101 GLY A CA 1
ATOM 727 C C . GLY A 1 101 ? -9.504 -13.561 6.509 1.00 82.44 101 GLY A C 1
ATOM 728 O O . GLY A 1 101 ? -10.074 -13.717 5.432 1.00 82.44 101 GLY A O 1
ATOM 729 N N . ARG A 1 102 ? -8.573 -12.606 6.657 1.00 81.62 102 ARG A N 1
ATOM 730 C CA . ARG A 1 102 ? -8.219 -11.653 5.589 1.00 81.62 102 ARG A CA 1
ATOM 731 C C . ARG A 1 102 ? -7.692 -12.327 4.316 1.00 81.62 102 ARG A C 1
ATOM 733 O O . ARG A 1 102 ? -7.896 -11.843 3.202 1.00 81.62 102 ARG A O 1
ATOM 740 N N . THR A 1 103 ? -6.933 -13.413 4.465 1.0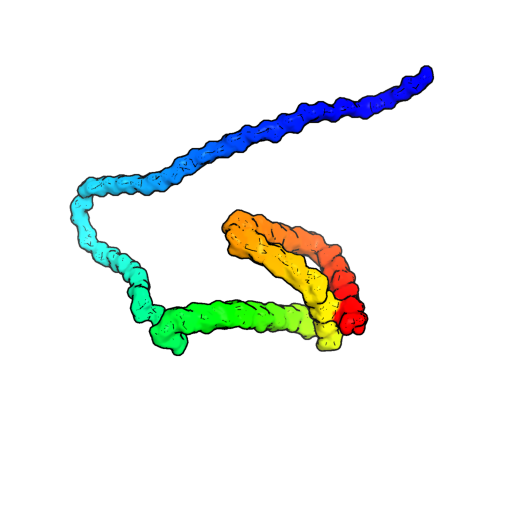0 71.12 103 THR A N 1
ATOM 741 C CA . THR A 1 103 ? -6.165 -13.978 3.347 1.00 71.12 103 THR A CA 1
ATOM 742 C C . THR A 1 103 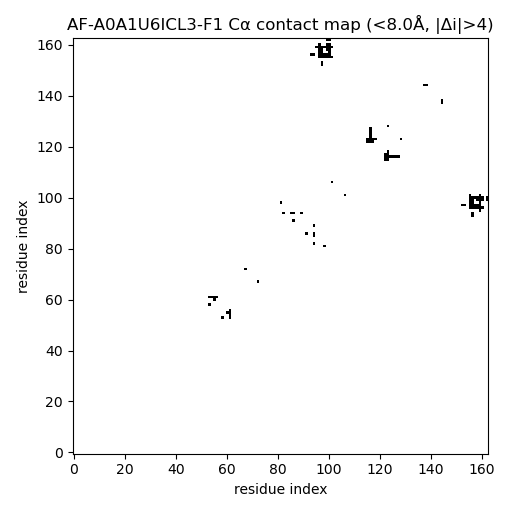? -6.988 -14.767 2.330 1.00 71.12 103 THR A C 1
ATOM 744 O O . THR A 1 103 ? -6.537 -14.859 1.188 1.00 71.12 103 THR A O 1
ATOM 747 N N . MET A 1 104 ? -8.173 -15.284 2.671 1.00 68.62 104 MET A N 1
ATOM 748 C CA . MET A 1 104 ? -8.908 -16.193 1.777 1.00 68.62 104 MET A CA 1
ATOM 749 C C . MET A 1 104 ? -9.690 -15.480 0.659 1.00 68.62 104 MET A C 1
ATOM 751 O O . MET A 1 104 ? -9.486 -15.799 -0.510 1.00 68.62 104 MET A O 1
ATOM 755 N N . GLY A 1 105 ? -10.527 -14.485 0.966 1.00 67.44 105 GLY A N 1
ATOM 756 C CA . GLY A 1 105 ? -11.327 -13.777 -0.052 1.00 67.44 105 GLY A CA 1
ATOM 757 C C . GLY A 1 105 ? -10.675 -12.498 -0.591 1.00 67.44 105 GLY A C 1
ATOM 758 O O . GLY A 1 105 ? -10.667 -12.229 -1.793 1.00 67.44 105 GLY A O 1
ATOM 759 N N . GLU A 1 106 ? -10.063 -11.708 0.293 1.00 74.94 106 GLU A N 1
ATOM 760 C CA . GLU A 1 106 ? -9.599 -10.350 -0.025 1.00 74.94 106 GLU A CA 1
ATOM 761 C C . GLU A 1 106 ? -8.309 -10.339 -0.867 1.00 74.94 106 GLU A C 1
ATOM 763 O O . GLU A 1 106 ? -8.041 -9.407 -1.630 1.00 74.94 106 GLU A O 1
ATOM 768 N N . THR A 1 107 ? -7.500 -11.401 -0.775 1.00 73.75 107 THR A N 1
ATOM 769 C CA . THR A 1 107 ? -6.209 -11.502 -1.476 1.00 73.75 107 THR A CA 1
ATOM 770 C C . THR A 1 107 ? -6.359 -11.464 -2.995 1.00 73.75 107 THR A C 1
ATOM 772 O O . THR A 1 107 ? -5.524 -10.854 -3.668 1.00 73.75 107 THR A O 1
ATOM 775 N N . MET A 1 108 ? -7.416 -12.067 -3.546 1.00 76.62 108 MET A N 1
ATOM 776 C CA . MET A 1 108 ? -7.652 -12.081 -4.995 1.00 76.62 108 MET A CA 1
ATOM 777 C C . MET A 1 108 ? -8.047 -10.695 -5.512 1.00 76.62 108 MET A C 1
ATOM 779 O O . MET A 1 108 ? -7.495 -10.219 -6.509 1.00 76.62 108 MET A O 1
ATOM 783 N N . LEU A 1 109 ? -8.923 -9.999 -4.785 1.00 84.31 109 LEU A N 1
ATOM 784 C CA . LEU A 1 109 ? -9.319 -8.633 -5.116 1.00 84.31 109 LEU A CA 1
ATOM 785 C C . LEU A 1 109 ? -8.131 -7.666 -5.017 1.00 84.31 109 LEU A C 1
ATOM 787 O O . LEU A 1 109 ? -7.859 -6.897 -5.936 1.00 84.31 109 LEU A O 1
ATOM 791 N N . HIS A 1 110 ? -7.355 -7.742 -3.936 1.00 83.56 110 HIS A N 1
ATOM 792 C CA . HIS A 1 110 ? -6.180 -6.889 -3.782 1.00 83.56 110 HIS A CA 1
ATOM 793 C C . HIS A 1 110 ? -5.119 -7.151 -4.849 1.00 83.56 110 HIS A C 1
ATOM 795 O O . HIS A 1 110 ? -4.487 -6.208 -5.325 1.00 83.56 110 HIS A O 1
ATOM 801 N N . ARG A 1 111 ? -4.913 -8.410 -5.251 1.00 84.06 111 ARG A N 1
ATOM 802 C CA . ARG A 1 111 ? -3.911 -8.751 -6.267 1.00 84.06 111 ARG A CA 1
ATOM 803 C C . ARG A 1 111 ? -4.306 -8.268 -7.660 1.00 84.06 111 ARG A C 1
ATOM 805 O O . ARG A 1 111 ? -3.432 -7.826 -8.403 1.00 84.06 111 ARG A O 1
ATOM 812 N N . THR A 1 112 ? -5.591 -8.313 -8.005 1.00 85.38 112 THR A N 1
ATOM 813 C CA . THR A 1 112 ? -6.088 -7.778 -9.283 1.00 85.38 112 THR A CA 1
ATOM 814 C C . THR A 1 112 ? -6.014 -6.253 -9.309 1.00 85.38 112 THR A C 1
ATOM 816 O O . THR A 1 112 ? -5.448 -5.698 -10.250 1.00 85.38 112 THR A O 1
ATOM 819 N N . LEU A 1 113 ? -6.448 -5.580 -8.239 1.00 85.56 113 LEU A N 1
ATOM 820 C CA . LEU A 1 113 ? -6.355 -4.122 -8.126 1.00 85.56 113 LEU A CA 1
ATOM 821 C C . LEU A 1 113 ? -4.902 -3.628 -8.162 1.00 85.56 113 LEU A C 1
ATOM 823 O O . LEU A 1 113 ? -4.581 -2.678 -8.876 1.00 85.56 113 LEU A O 1
ATOM 827 N N . ALA A 1 114 ? -4.000 -4.302 -7.443 1.00 84.38 114 ALA A N 1
ATOM 828 C CA . ALA A 1 114 ? -2.576 -3.984 -7.469 1.00 84.38 114 ALA A CA 1
ATOM 829 C C . ALA A 1 114 ? -1.983 -4.151 -8.873 1.00 84.38 114 ALA A C 1
ATOM 831 O O . ALA A 1 114 ? -1.155 -3.346 -9.290 1.00 84.38 114 ALA A O 1
ATOM 832 N N . ARG A 1 115 ? -2.426 -5.161 -9.631 1.00 84.50 115 ARG A N 1
ATOM 833 C CA . ARG A 1 115 ? -1.969 -5.350 -11.007 1.00 84.50 115 ARG A CA 1
ATOM 834 C C . ARG A 1 115 ? -2.428 -4.209 -11.907 1.00 84.50 115 ARG A C 1
ATOM 836 O O . ARG A 1 115 ? -1.592 -3.668 -12.614 1.00 84.50 115 ARG A O 1
ATOM 843 N N . VAL A 1 116 ? -3.688 -3.783 -11.815 1.00 86.25 116 VAL A N 1
ATOM 844 C CA . VAL A 1 116 ? -4.201 -2.614 -12.559 1.00 86.25 116 VAL A CA 1
ATOM 845 C C . VAL A 1 116 ? -3.414 -1.341 -12.222 1.00 86.25 116 VAL A C 1
ATOM 847 O O . VAL A 1 116 ? -3.079 -0.562 -13.115 1.00 86.25 116 VAL A O 1
ATOM 850 N N . ALA A 1 117 ? -3.051 -1.156 -10.950 1.00 86.62 117 ALA A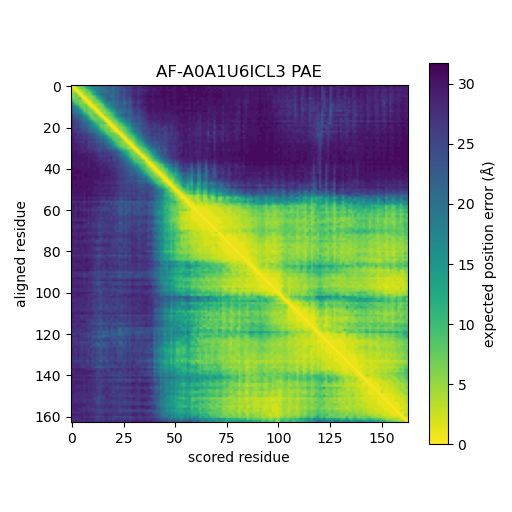 N 1
ATOM 851 C CA . ALA A 1 117 ? -2.219 -0.034 -10.522 1.00 86.62 117 ALA A CA 1
ATOM 852 C C . ALA A 1 117 ? -0.782 -0.107 -11.074 1.00 86.62 117 ALA A C 1
ATOM 854 O O . ALA A 1 117 ? -0.180 0.926 -11.334 1.00 86.62 117 ALA A O 1
ATOM 855 N N . MET A 1 118 ? -0.219 -1.305 -11.253 1.00 86.25 118 MET A N 1
ATOM 856 C CA . MET A 1 118 ? 1.168 -1.494 -11.704 1.00 86.25 118 MET A CA 1
ATOM 857 C C . MET A 1 118 ? 1.325 -1.578 -13.226 1.00 86.25 118 MET A C 1
ATOM 859 O O . MET A 1 118 ? 2.417 -1.342 -13.733 1.00 86.25 118 MET A O 1
ATOM 863 N N . THR A 1 119 ? 0.273 -1.920 -13.971 1.00 87.12 119 THR A N 1
ATOM 864 C CA . THR A 1 119 ? 0.361 -2.095 -15.430 1.00 87.12 119 THR A CA 1
ATOM 865 C C . THR A 1 119 ? 0.327 -0.780 -16.199 1.00 87.12 119 THR A C 1
ATOM 867 O O . THR A 1 119 ? 0.607 -0.782 -17.394 1.00 87.12 119 THR A O 1
ATOM 870 N N . SER A 1 120 ? -0.031 0.339 -15.560 1.00 89.62 120 SER A N 1
ATOM 871 C CA . SER A 1 120 ? -0.131 1.632 -16.238 1.00 89.62 120 SER A CA 1
ATOM 872 C C . SER A 1 120 ? 0.114 2.816 -15.298 1.00 89.62 120 SER A C 1
ATOM 874 O O . SER A 1 120 ? -0.313 2.810 -14.144 1.00 89.62 120 SER A O 1
ATOM 876 N N . VAL A 1 121 ? 0.766 3.865 -15.812 1.00 93.12 121 VAL A N 1
ATOM 877 C CA . VAL A 1 121 ? 0.987 5.126 -15.078 1.00 93.12 121 VAL A CA 1
ATOM 878 C C . VAL A 1 121 ? -0.340 5.816 -14.709 1.00 93.12 121 VAL A C 1
ATOM 880 O O . VAL A 1 121 ? -0.478 6.221 -13.555 1.00 93.12 121 VAL A O 1
ATOM 883 N N . PRO A 1 122 ? -1.356 5.894 -15.598 1.00 89.31 122 PRO A N 1
ATOM 884 C CA . PRO A 1 122 ? -2.664 6.439 -15.227 1.00 89.31 122 PRO A CA 1
ATOM 885 C C . PRO A 1 122 ? -3.357 5.633 -14.118 1.00 89.31 122 PRO A C 1
ATOM 887 O O . PRO A 1 122 ? -3.900 6.219 -13.182 1.00 89.31 122 PRO A O 1
ATOM 890 N N . GLY A 1 123 ? -3.286 4.296 -14.168 1.00 87.56 123 GLY A N 1
ATOM 891 C CA . GLY A 1 123 ? -3.838 3.423 -13.128 1.00 87.56 123 GLY A CA 1
ATOM 892 C C . GLY A 1 123 ? -3.149 3.612 -11.776 1.00 87.56 123 GLY A C 1
ATOM 893 O O . GLY A 1 123 ? -3.823 3.697 -10.749 1.00 87.56 123 GLY A O 1
ATOM 894 N N . ALA A 1 124 ? -1.821 3.760 -11.772 1.00 93.12 124 ALA A N 1
ATOM 895 C CA . ALA A 1 124 ? -1.053 4.058 -10.566 1.00 93.12 124 ALA A CA 1
ATOM 896 C C . ALA A 1 124 ? -1.482 5.385 -9.922 1.00 93.12 124 ALA A C 1
ATOM 898 O O . ALA A 1 124 ? -1.636 5.450 -8.703 1.00 93.12 124 ALA A O 1
ATOM 899 N N . ILE A 1 125 ? -1.705 6.430 -10.728 1.00 95.50 125 ILE A N 1
ATOM 900 C CA . ILE A 1 125 ? -2.142 7.746 -10.240 1.00 95.50 125 ILE A CA 1
ATOM 901 C C . ILE A 1 125 ? -3.555 7.670 -9.667 1.00 95.50 125 ILE A C 1
ATOM 903 O O . ILE A 1 125 ? -3.790 8.193 -8.582 1.00 95.50 125 ILE A O 1
ATOM 907 N N . LEU A 1 126 ? -4.488 6.998 -10.346 1.00 94.81 126 LEU A N 1
ATOM 908 C CA . LEU A 1 126 ? -5.861 6.864 -9.855 1.00 94.81 126 LEU A CA 1
ATOM 909 C C . LEU A 1 126 ? -5.923 6.074 -8.544 1.00 94.81 126 LEU A C 1
ATOM 911 O O . LEU A 1 126 ? -6.509 6.540 -7.569 1.00 94.81 126 LEU A O 1
ATOM 915 N N . VAL A 1 127 ? -5.283 4.903 -8.489 1.00 91.12 127 VAL A N 1
ATOM 916 C CA . VAL A 1 127 ? -5.297 4.052 -7.289 1.00 91.12 127 VAL A CA 1
ATOM 917 C C . VAL A 1 127 ? -4.498 4.694 -6.154 1.00 91.12 127 VAL A C 1
ATOM 919 O O . VAL A 1 127 ? -4.975 4.762 -5.020 1.00 91.12 127 VAL A O 1
ATOM 922 N N . GLY A 1 128 ? -3.302 5.206 -6.450 1.00 93.31 128 GLY A N 1
ATOM 923 C CA . GLY A 1 128 ? -2.446 5.881 -5.475 1.00 93.31 128 GLY A CA 1
ATOM 924 C C . GLY A 1 128 ? -3.070 7.174 -4.948 1.00 93.31 128 GLY A C 1
ATOM 925 O O . GLY A 1 128 ? -3.116 7.390 -3.737 1.00 93.31 128 GLY A O 1
ATOM 926 N N . GLY A 1 129 ? -3.620 8.001 -5.837 1.00 95.44 129 GLY A N 1
ATOM 927 C CA . GLY A 1 129 ? -4.333 9.229 -5.490 1.00 95.44 129 GLY A CA 1
ATOM 928 C C . GLY A 1 129 ? -5.595 8.955 -4.674 1.00 95.44 129 GLY A C 1
ATOM 929 O O . GLY A 1 129 ? -5.803 9.590 -3.641 1.00 95.44 129 GLY A O 1
ATOM 930 N N . GLY A 1 130 ? -6.386 7.950 -5.063 1.00 95.31 130 GLY A N 1
ATOM 931 C CA . GLY A 1 130 ? -7.561 7.505 -4.313 1.00 95.31 130 GLY A CA 1
ATOM 932 C C . GLY A 1 130 ? -7.219 7.031 -2.899 1.00 95.31 130 GLY A C 1
ATOM 933 O O . GLY A 1 130 ? -7.908 7.393 -1.948 1.00 95.31 130 GLY A O 1
ATOM 934 N N . LEU A 1 131 ? -6.117 6.293 -2.728 1.00 93.69 131 LEU A N 1
ATOM 935 C CA . LEU A 1 131 ? -5.623 5.863 -1.414 1.00 93.69 131 LEU A CA 1
ATOM 936 C C . LEU A 1 131 ? -5.216 7.040 -0.523 1.00 93.69 131 LEU A C 1
ATOM 938 O O . LEU A 1 131 ? -5.562 7.062 0.661 1.00 93.69 131 LEU A O 1
ATOM 942 N N . ILE A 1 132 ? -4.508 8.027 -1.075 1.00 96.38 132 ILE A N 1
ATOM 943 C CA . ILE A 1 132 ? -4.114 9.228 -0.329 1.00 96.38 132 ILE A CA 1
ATOM 944 C C . ILE A 1 132 ? -5.361 10.019 0.073 1.00 96.38 132 ILE A C 1
ATOM 946 O O . ILE A 1 132 ? -5.531 10.345 1.250 1.00 96.38 132 ILE A O 1
ATOM 950 N N . ALA A 1 133 ? -6.268 10.266 -0.873 1.00 96.50 133 ALA A N 1
ATOM 951 C CA . ALA A 1 133 ? -7.521 10.966 -0.616 1.00 96.50 133 ALA A CA 1
ATOM 952 C C . ALA A 1 133 ? -8.358 10.247 0.455 1.00 96.50 133 ALA A C 1
ATOM 954 O O . ALA A 1 133 ? -8.813 10.872 1.415 1.00 96.50 133 ALA A O 1
ATOM 955 N N . LYS A 1 134 ? -8.488 8.918 0.353 1.00 93.25 134 LYS A N 1
ATOM 956 C CA . LYS A 1 134 ? -9.204 8.094 1.335 1.00 93.25 134 LYS A CA 1
ATOM 957 C C . LYS A 1 134 ? -8.555 8.151 2.712 1.00 93.25 134 LYS A C 1
ATOM 959 O O . LYS A 1 134 ? -9.265 8.238 3.706 1.00 93.25 134 LYS A O 1
ATOM 964 N N . THR A 1 135 ? -7.226 8.157 2.782 1.00 93.19 135 THR A N 1
ATOM 965 C CA . THR A 1 135 ? -6.496 8.268 4.052 1.00 93.19 135 THR A CA 1
ATOM 966 C C . THR A 1 135 ? -6.761 9.611 4.734 1.00 93.19 135 THR A C 1
ATOM 968 O O . THR A 1 135 ? -7.010 9.656 5.940 1.00 93.19 135 THR A O 1
ATOM 971 N N . LEU A 1 136 ? -6.747 10.714 3.978 1.00 93.75 136 LEU A N 1
ATOM 972 C CA . LEU A 1 136 ? -7.065 12.045 4.506 1.00 93.75 136 LEU A CA 1
ATOM 973 C C . LEU A 1 136 ? -8.526 12.136 4.965 1.00 93.75 136 LEU A C 1
ATOM 975 O O . LEU A 1 136 ? -8.806 12.695 6.027 1.00 93.75 136 LEU A O 1
ATOM 979 N N . TYR A 1 137 ? -9.442 11.527 4.212 1.00 93.81 137 TYR A N 1
ATOM 980 C CA . TYR A 1 137 ? -10.849 11.427 4.589 1.00 93.81 137 TYR A CA 1
ATOM 981 C C . TYR A 1 137 ? -11.060 10.594 5.866 1.00 93.81 137 TYR A C 1
ATOM 983 O O . TYR A 1 137 ? -11.763 11.015 6.781 1.00 93.81 137 TYR A O 1
ATOM 991 N N . ASP A 1 138 ? -10.403 9.442 5.995 1.00 91.44 138 ASP A N 1
ATOM 992 C CA . ASP A 1 138 ? -10.504 8.611 7.202 1.00 91.44 138 ASP A CA 1
ATOM 993 C C . ASP A 1 138 ? -9.925 9.309 8.425 1.00 91.44 138 ASP A C 1
ATOM 995 O O . ASP A 1 138 ? -10.424 9.146 9.541 1.00 91.44 138 ASP A O 1
ATOM 999 N N . ARG A 1 139 ? -8.905 10.143 8.222 1.00 90.88 139 ARG A N 1
ATOM 1000 C CA . ARG A 1 139 ? -8.347 10.958 9.293 1.00 90.88 139 ARG A CA 1
ATOM 1001 C C . ARG A 1 139 ? -9.303 12.056 9.754 1.00 90.88 139 ARG A C 1
ATOM 1003 O O . ARG A 1 139 ? -9.348 12.316 10.956 1.00 90.88 139 ARG A O 1
ATOM 1010 N N . SER A 1 140 ? -10.081 12.663 8.856 1.00 87.94 140 SER A N 1
ATOM 1011 C CA . SER A 1 140 ? -11.096 13.652 9.248 1.00 87.94 140 SER A CA 1
ATOM 1012 C C . SER A 1 140 ? -12.264 13.008 10.007 1.00 87.94 140 SER A C 1
ATOM 1014 O O . SER A 1 140 ? -12.807 13.613 10.929 1.00 87.94 140 SER A O 1
ATOM 1016 N N . LYS A 1 141 ? -12.585 11.740 9.716 1.00 93.88 141 LYS A N 1
ATOM 1017 C CA . LYS A 1 141 ? -13.621 10.948 10.409 1.00 93.88 141 LYS A CA 1
ATOM 1018 C C . LYS A 1 141 ? -13.046 9.871 11.333 1.00 93.88 141 LYS A C 1
ATOM 1020 O O . LYS A 1 141 ? -13.601 8.780 11.454 1.00 93.88 141 LYS A O 1
ATOM 1025 N N . ALA A 1 142 ? -11.959 10.187 12.037 1.00 86.81 142 ALA A N 1
ATOM 1026 C CA . ALA A 1 142 ? -11.155 9.198 12.758 1.00 86.81 142 ALA A CA 1
ATOM 1027 C C . ALA A 1 142 ? -11.929 8.325 13.763 1.00 86.81 142 ALA A C 1
ATOM 1029 O O . ALA A 1 142 ? -11.578 7.162 13.934 1.00 86.81 142 ALA A O 1
ATOM 1030 N N . ARG A 1 143 ? -12.959 8.845 14.449 1.00 85.06 143 ARG A N 1
ATOM 1031 C CA . ARG A 1 143 ? -13.743 8.033 15.404 1.00 85.06 143 ARG A CA 1
ATOM 1032 C C . ARG A 1 143 ? -14.586 6.978 14.688 1.00 85.06 143 ARG A C 1
ATOM 1034 O O . ARG A 1 143 ? -14.506 5.806 15.036 1.00 85.06 143 ARG A O 1
ATOM 1041 N N . THR A 1 144 ? -15.328 7.387 13.663 1.00 88.88 144 THR A N 1
ATOM 1042 C CA . THR A 1 144 ? -16.155 6.489 12.846 1.00 88.88 144 THR A CA 1
ATOM 1043 C C . THR A 1 144 ? -15.293 5.498 12.070 1.00 88.88 144 THR A C 1
ATOM 1045 O O . THR A 1 144 ? -15.599 4.313 12.043 1.00 88.88 144 THR A O 1
ATOM 1048 N N . ALA A 1 145 ? -14.176 5.960 11.498 1.00 88.94 145 ALA A N 1
ATOM 1049 C CA . ALA A 1 145 ? -13.243 5.105 10.769 1.00 88.94 145 ALA A CA 1
ATOM 1050 C C . ALA A 1 145 ? -12.594 4.043 11.673 1.00 88.94 145 ALA A C 1
ATOM 1052 O O . ALA A 1 145 ? -12.405 2.911 11.238 1.00 88.94 145 ALA A O 1
ATOM 1053 N N . LYS A 1 146 ? -12.293 4.379 12.937 1.00 86.44 146 LYS A N 1
ATOM 1054 C CA . LYS A 1 146 ? -11.811 3.403 13.926 1.00 86.44 146 LYS A CA 1
ATOM 1055 C C . LYS A 1 146 ? -12.877 2.369 14.266 1.00 86.44 146 LYS A C 1
ATOM 1057 O O . LYS A 1 146 ? -12.588 1.190 14.152 1.00 86.44 146 LYS A O 1
ATOM 1062 N N . ALA A 1 147 ? -14.093 2.802 14.602 1.00 87.25 147 ALA A N 1
ATOM 1063 C CA . ALA A 1 147 ? -15.183 1.887 14.942 1.00 87.25 147 ALA A CA 1
ATOM 1064 C C . ALA A 1 147 ? -15.484 0.902 13.798 1.00 87.25 147 ALA A C 1
ATOM 1066 O O . ALA A 1 147 ? -15.493 -0.305 14.015 1.00 87.25 147 ALA A O 1
ATOM 1067 N N . ALA A 1 148 ? -15.610 1.407 12.567 1.00 88.62 148 ALA A N 1
ATOM 1068 C CA . ALA A 1 148 ? -15.824 0.569 11.386 1.00 88.62 148 ALA A CA 1
ATOM 1069 C C . ALA A 1 148 ? -14.626 -0.351 11.081 1.00 88.62 148 ALA A C 1
ATOM 1071 O O . ALA A 1 148 ? -14.793 -1.444 10.547 1.00 88.62 148 ALA A O 1
ATOM 1072 N N . GLY A 1 149 ? -13.401 0.091 11.381 1.00 87.81 149 GLY A N 1
ATOM 1073 C CA . GLY A 1 149 ? -12.202 -0.734 11.242 1.00 87.81 149 GLY A CA 1
ATOM 1074 C C . GLY A 1 149 ? -12.143 -1.862 12.272 1.00 87.81 149 GLY A C 1
ATOM 1075 O O . GLY A 1 149 ? -11.816 -2.990 11.918 1.00 87.81 149 GLY A O 1
ATOM 1076 N N . ASP A 1 150 ? -12.485 -1.569 13.525 1.00 88.12 150 ASP A N 1
ATOM 1077 C CA . ASP A 1 150 ? -12.490 -2.540 14.620 1.00 88.12 150 ASP A CA 1
ATOM 1078 C C . ASP A 1 150 ? -13.575 -3.611 14.422 1.00 88.12 150 ASP A C 1
ATOM 1080 O O . ASP A 1 150 ? -13.319 -4.785 14.686 1.00 88.12 150 ASP A O 1
ATOM 1084 N N . GLU A 1 151 ? -14.740 -3.231 13.890 1.00 88.75 151 GLU A N 1
ATOM 1085 C CA . GLU A 1 151 ? -15.810 -4.154 13.488 1.00 88.75 151 GLU A CA 1
ATOM 1086 C C . GLU A 1 151 ? -15.327 -5.134 12.410 1.00 88.75 151 GLU A C 1
ATOM 1088 O O . GLU A 1 151 ? -15.359 -6.346 12.611 1.00 88.75 151 GLU A O 1
ATOM 1093 N N . LYS A 1 152 ? -14.730 -4.625 11.325 1.00 88.38 152 LYS A N 1
ATOM 1094 C CA . LYS A 1 152 ? -14.164 -5.470 10.259 1.00 88.38 152 LYS A CA 1
ATOM 1095 C C . LYS A 1 152 ? -13.055 -6.397 10.754 1.00 88.38 152 LYS A C 1
ATOM 1097 O O . LYS A 1 152 ? -12.935 -7.525 10.288 1.00 88.38 152 LYS A O 1
ATOM 1102 N N . LEU A 1 153 ? -12.218 -5.931 11.684 1.00 88.25 153 LEU A N 1
ATOM 1103 C CA . LEU A 1 153 ? -11.191 -6.765 12.319 1.00 88.25 153 LEU A CA 1
ATOM 1104 C C . LEU A 1 153 ? -11.803 -7.849 13.205 1.00 88.25 153 LEU A C 1
ATOM 1106 O O . LEU A 1 153 ? -11.229 -8.929 13.304 1.00 88.25 153 LEU A O 1
ATOM 1110 N N . ALA A 1 154 ? -12.945 -7.592 13.840 1.00 88.31 154 ALA A N 1
ATOM 1111 C CA . ALA A 1 154 ? -13.655 -8.614 14.594 1.00 88.31 154 ALA A CA 1
ATOM 1112 C C . ALA A 1 154 ? -14.234 -9.691 13.670 1.00 88.31 154 ALA A C 1
ATOM 1114 O O . ALA A 1 154 ? -14.076 -10.870 13.972 1.00 88.31 154 ALA A O 1
ATOM 1115 N N . ASP A 1 155 ? -14.830 -9.309 12.543 1.00 87.69 155 ASP A N 1
ATOM 1116 C CA . ASP A 1 155 ? -15.389 -10.268 11.583 1.00 87.69 155 ASP A CA 1
ATOM 1117 C C . ASP A 1 155 ? -14.297 -11.120 10.930 1.00 87.69 155 ASP A C 1
ATOM 1119 O O . ASP A 1 155 ? -14.372 -12.343 10.967 1.00 87.69 155 ASP A O 1
ATOM 1123 N N . MET A 1 156 ? -13.187 -10.507 10.503 1.00 86.19 156 MET A N 1
ATOM 1124 C CA . MET A 1 156 ? -12.030 -11.255 9.991 1.00 86.19 156 MET A CA 1
ATOM 1125 C C . MET A 1 156 ? -11.430 -12.228 11.017 1.00 86.19 156 MET A C 1
ATOM 1127 O O . MET A 1 156 ? -10.847 -13.240 10.632 1.00 86.19 156 MET A O 1
ATOM 1131 N N . ALA A 1 157 ? -11.508 -11.920 12.317 1.00 87.94 157 ALA A N 1
ATOM 1132 C CA . ALA A 1 157 ? -11.056 -12.846 13.351 1.00 87.94 157 ALA A CA 1
ATOM 1133 C C . ALA A 1 157 ? -11.948 -14.093 13.409 1.00 87.94 157 ALA A C 1
ATOM 1135 O O . ALA A 1 157 ? -11.413 -15.194 13.473 1.00 87.94 157 ALA A O 1
ATOM 1136 N N . LYS A 1 158 ? -13.274 -13.914 13.345 1.00 87.75 158 LYS A N 1
ATOM 1137 C CA . LYS A 1 158 ? -14.247 -15.018 13.352 1.00 87.75 158 LYS A CA 1
ATOM 1138 C C . LYS A 1 158 ? -14.057 -15.911 12.128 1.00 87.75 158 LYS A C 1
ATOM 1140 O O . LYS A 1 158 ? -13.825 -17.104 12.285 1.00 87.75 158 LYS A O 1
ATOM 1145 N N . ASP A 1 159 ? -14.006 -15.316 10.935 1.00 85.81 159 ASP A N 1
ATOM 1146 C CA . ASP A 1 159 ? -13.802 -16.052 9.680 1.00 85.81 159 ASP A CA 1
ATOM 1147 C C . ASP A 1 159 ? -12.504 -16.877 9.709 1.00 85.81 159 ASP A C 1
ATOM 1149 O O . ASP A 1 159 ? -12.432 -17.991 9.192 1.00 85.81 159 ASP A O 1
ATOM 1153 N N . GLY A 1 160 ? -11.451 -16.337 10.332 1.00 83.12 160 GLY A N 1
ATOM 1154 C CA . GLY A 1 160 ? -10.169 -17.020 10.481 1.00 83.12 160 GLY A CA 1
ATOM 1155 C C . GLY A 1 160 ? -10.141 -18.133 11.531 1.00 83.12 160 GLY A C 1
ATOM 1156 O O . GLY A 1 160 ? -9.256 -18.984 11.455 1.00 83.12 160 GLY A O 1
ATOM 1157 N N . GLU A 1 161 ? -11.057 -18.128 12.501 1.00 85.38 161 GLU A N 1
ATOM 1158 C CA . GLU A 1 161 ? -11.248 -19.215 13.474 1.00 85.38 161 GLU A CA 1
ATOM 1159 C C . GLU A 1 161 ? -12.102 -20.353 12.893 1.00 85.38 161 GLU A C 1
ATOM 1161 O O . GLU A 1 161 ? -11.894 -21.509 13.255 1.00 85.38 161 GLU A O 1
ATOM 1166 N N . GLU A 1 162 ? -13.013 -20.033 11.968 1.00 80.50 162 GLU A N 1
ATOM 1167 C CA . GLU A 1 162 ? -13.877 -20.995 11.265 1.00 80.50 162 GLU A CA 1
ATOM 1168 C C . GLU A 1 162 ? -13.191 -21.689 10.067 1.00 80.50 162 GLU A C 1
ATOM 1170 O O . GLU A 1 162 ? -13.669 -22.723 9.595 1.00 80.50 162 GLU A O 1
ATOM 1175 N N . SER A 1 163 ? -12.066 -21.140 9.588 1.00 60.09 163 SER A N 1
ATOM 1176 C CA . SER A 1 163 ? -11.274 -21.640 8.443 1.00 60.09 163 SER A CA 1
ATOM 1177 C C . SER A 1 163 ? -10.067 -22.495 8.835 1.00 60.09 163 SER A C 1
ATOM 1179 O O . SER A 1 163 ? -9.645 -22.481 10.012 1.00 60.09 163 SER A O 1
#